Protein AF-A0ABD2ZJV0-F1 (afdb_monomer_lite)

Structure (mmCIF, N/CA/C/O backbone):
data_AF-A0ABD2ZJV0-F1
#
_entry.id   AF-A0ABD2ZJV0-F1
#
loop_
_atom_site.group_PDB
_atom_site.id
_atom_site.type_symbol
_atom_site.label_atom_id
_atom_site.label_alt_id
_atom_site.label_comp_id
_atom_site.label_asym_id
_atom_site.label_entity_id
_atom_site.label_seq_id
_atom_site.pdbx_PDB_ins_code
_atom_site.Cartn_x
_atom_site.Cartn_y
_atom_site.Cartn_z
_atom_site.occupancy
_atom_site.B_iso_or_equiv
_atom_site.auth_seq_id
_atom_site.auth_comp_id
_atom_site.auth_asym_id
_atom_site.auth_atom_id
_atom_site.pdbx_PDB_model_num
ATOM 1 N N . MET A 1 1 ? -5.519 19.015 -4.430 1.00 42.81 1 MET A N 1
ATOM 2 C CA . MET A 1 1 ? -6.813 19.065 -3.720 1.00 42.81 1 MET A CA 1
ATOM 3 C C . MET A 1 1 ? -6.487 18.978 -2.242 1.00 42.81 1 MET A C 1
ATOM 5 O O . MET A 1 1 ? -5.841 18.015 -1.864 1.00 42.81 1 MET A O 1
ATOM 9 N N . TYR A 1 2 ? -6.776 20.012 -1.451 1.00 54.31 2 TYR A N 1
ATOM 10 C CA . TYR A 1 2 ? -6.544 19.966 -0.004 1.00 54.31 2 TYR A CA 1
ATOM 11 C C . TYR A 1 2 ? -7.799 19.356 0.620 1.00 54.31 2 TYR A C 1
ATOM 13 O O . TYR A 1 2 ? -8.892 19.875 0.394 1.00 54.31 2 TYR A O 1
ATOM 21 N N . CYS A 1 3 ? -7.659 18.210 1.279 1.00 65.88 3 CYS A N 1
ATOM 22 C CA . CYS A 1 3 ? -8.776 17.540 1.926 1.00 65.88 3 CYS A CA 1
ATOM 23 C C . CYS A 1 3 ? -8.731 17.839 3.421 1.00 65.88 3 CYS A C 1
ATOM 25 O O . CYS A 1 3 ? -7.955 17.220 4.142 1.00 65.88 3 CYS A O 1
ATOM 27 N N . ASP A 1 4 ? -9.517 18.819 3.865 1.00 72.69 4 ASP A N 1
ATOM 28 C CA . ASP A 1 4 ? -9.604 19.167 5.290 1.00 72.69 4 ASP A CA 1
ATOM 29 C C . ASP A 1 4 ? -10.445 18.142 6.079 1.00 72.69 4 ASP A C 1
ATOM 31 O O . ASP A 1 4 ? -10.228 17.957 7.272 1.00 72.69 4 ASP A O 1
ATOM 35 N N . ASP A 1 5 ? -11.365 17.443 5.402 1.00 83.25 5 ASP A N 1
ATOM 36 C CA . ASP A 1 5 ? -12.093 16.272 5.901 1.00 83.25 5 ASP A CA 1
ATOM 37 C C . ASP A 1 5 ? -12.421 15.340 4.722 1.00 83.25 5 ASP A C 1
ATOM 39 O O . ASP A 1 5 ? -13.172 15.702 3.813 1.00 83.25 5 ASP A O 1
ATOM 43 N N . CYS A 1 6 ? -11.821 14.150 4.725 1.00 90.69 6 CYS A N 1
ATOM 44 C CA . CYS A 1 6 ? -11.984 13.121 3.694 1.00 90.69 6 CYS A CA 1
ATOM 45 C C . CYS A 1 6 ? -12.908 11.979 4.135 1.00 90.69 6 CYS A C 1
ATOM 47 O O . CYS A 1 6 ? -13.068 10.998 3.407 1.00 90.69 6 CYS A O 1
ATOM 49 N N . SER A 1 7 ? -13.550 12.095 5.301 1.00 91.75 7 SER A N 1
ATOM 50 C CA . SER A 1 7 ? -14.362 11.017 5.868 1.00 91.75 7 SER A CA 1
ATOM 51 C C . SER A 1 7 ? -15.560 10.633 4.996 1.00 91.75 7 SER A C 1
ATOM 53 O O . SER A 1 7 ? -15.979 9.476 5.007 1.00 91.75 7 SER A O 1
ATOM 55 N N . TYR A 1 8 ? -16.071 11.565 4.183 1.00 90.50 8 TYR A N 1
ATOM 56 C CA . TYR A 1 8 ? -17.173 11.315 3.251 1.00 90.50 8 TYR A CA 1
ATOM 57 C C . TYR A 1 8 ? -16.829 10.280 2.167 1.00 90.50 8 TYR A C 1
ATOM 59 O O . TYR A 1 8 ? -17.723 9.565 1.718 1.00 90.50 8 TYR A O 1
ATOM 67 N N . ILE A 1 9 ? -15.547 10.154 1.793 1.00 94.69 9 ILE A N 1
ATOM 68 C CA . ILE A 1 9 ? -15.072 9.162 0.813 1.00 94.69 9 ILE A CA 1
ATOM 69 C C . ILE A 1 9 ? -15.288 7.739 1.349 1.00 94.69 9 ILE A C 1
ATOM 71 O O . ILE A 1 9 ? -15.495 6.810 0.573 1.00 94.69 9 ILE A O 1
ATOM 75 N N . GLY A 1 10 ? -15.324 7.561 2.675 1.00 95.88 10 GLY A N 1
ATOM 76 C CA . GLY A 1 10 ? -15.574 6.267 3.309 1.00 95.88 10 GLY A CA 1
ATOM 77 C C . GLY A 1 10 ? -16.849 5.581 2.825 1.00 95.88 10 GLY A C 1
ATOM 78 O O . GLY A 1 10 ? -16.823 4.402 2.488 1.00 95.88 10 GLY A O 1
ATOM 79 N N . ALA A 1 11 ? -17.947 6.329 2.700 1.00 95.31 11 ALA A N 1
ATOM 80 C CA . ALA A 1 11 ? -19.209 5.775 2.211 1.00 95.31 11 ALA A CA 1
ATOM 81 C C . ALA A 1 11 ? -19.133 5.350 0.730 1.00 95.31 11 ALA A C 1
ATOM 83 O O . ALA A 1 11 ? -19.775 4.384 0.322 1.00 95.31 11 ALA A O 1
ATOM 84 N N . GLU A 1 12 ? -18.337 6.050 -0.084 1.00 96.38 12 GLU A N 1
ATOM 85 C CA . GLU A 1 12 ? -18.122 5.709 -1.497 1.00 96.38 12 GLU A CA 1
ATOM 86 C C . GLU A 1 12 ? -17.247 4.457 -1.649 1.00 96.38 12 GLU A C 1
ATOM 88 O O . GLU A 1 12 ? -17.485 3.633 -2.535 1.00 96.38 12 GLU A O 1
ATOM 93 N N . ILE A 1 13 ? -16.271 4.284 -0.752 1.00 98.12 13 ILE A N 1
ATOM 94 C CA . ILE A 1 13 ? -15.445 3.077 -0.655 1.00 98.12 13 ILE A CA 1
ATOM 95 C C . ILE A 1 13 ? -16.320 1.872 -0.308 1.00 98.12 13 ILE A C 1
ATOM 97 O O . ILE A 1 13 ? -16.289 0.873 -1.025 1.00 98.12 13 ILE A O 1
ATOM 101 N N . GLU A 1 14 ? -17.124 1.975 0.752 1.00 97.81 14 GLU A N 1
ATOM 102 C CA . GLU A 1 14 ? -18.021 0.898 1.185 1.00 97.81 14 GLU A CA 1
ATOM 103 C C . GLU A 1 14 ? -19.005 0.524 0.069 1.00 97.81 14 GLU A C 1
ATOM 105 O O . GLU A 1 14 ? -19.171 -0.655 -0.240 1.00 97.81 14 GLU A O 1
ATOM 110 N N . TYR A 1 15 ? -19.566 1.518 -0.629 1.00 97.69 15 TYR A N 1
ATOM 111 C CA . TYR A 1 15 ? -20.415 1.282 -1.796 1.00 97.69 15 TYR A CA 1
ATOM 112 C C . TYR A 1 15 ? -19.694 0.498 -2.906 1.00 97.69 15 TYR A C 1
ATOM 114 O O . TYR A 1 15 ? -20.258 -0.443 -3.470 1.00 97.69 15 TYR A O 1
ATOM 122 N N . CYS A 1 16 ? -18.441 0.839 -3.228 1.00 98.50 16 CYS A N 1
ATOM 123 C CA . CYS A 1 16 ? -17.641 0.073 -4.189 1.00 98.50 16 CYS A CA 1
ATOM 124 C C . CYS A 1 16 ? -17.453 -1.382 -3.726 1.00 98.50 16 CYS A C 1
ATOM 126 O O . CYS A 1 16 ? -17.665 -2.319 -4.503 1.00 98.50 16 CYS A O 1
ATOM 128 N N . GLN A 1 17 ? -17.114 -1.575 -2.452 1.00 98.31 17 GLN A N 1
ATOM 129 C CA . GLN A 1 17 ? -16.853 -2.888 -1.864 1.00 98.31 17 GLN A CA 1
ATOM 130 C C . GLN A 1 17 ? -18.102 -3.776 -1.813 1.00 98.31 17 GLN A C 1
ATOM 132 O O . GLN A 1 17 ? -18.015 -4.966 -2.126 1.00 98.31 17 GLN A O 1
ATOM 137 N N . GLU A 1 18 ? -19.277 -3.214 -1.517 1.00 98.19 18 GLU A N 1
ATOM 138 C CA . GLU A 1 18 ? -20.570 -3.914 -1.585 1.00 98.19 18 GLU A CA 1
ATOM 139 C C . GLU A 1 18 ? -20.888 -4.429 -2.997 1.00 98.19 18 GLU A C 1
ATOM 141 O O . GLU A 1 18 ? -21.552 -5.453 -3.161 1.00 98.19 18 GLU A O 1
ATOM 146 N N . ASN A 1 19 ? -20.360 -3.760 -4.026 1.00 98.44 19 ASN A N 1
ATOM 147 C CA . ASN A 1 19 ? -20.463 -4.173 -5.425 1.00 98.44 19 ASN A CA 1
ATOM 148 C C . ASN A 1 19 ? -19.311 -5.094 -5.874 1.00 98.44 19 ASN A C 1
ATOM 150 O O . ASN A 1 19 ? -19.164 -5.375 -7.064 1.00 98.44 19 ASN A O 1
ATOM 154 N N . GLY A 1 20 ? -18.497 -5.589 -4.938 1.00 97.75 20 GLY A N 1
ATOM 155 C CA . GLY A 1 20 ? -17.396 -6.512 -5.213 1.00 97.75 20 GLY A CA 1
ATOM 156 C C . GLY A 1 20 ? -16.149 -5.853 -5.806 1.00 97.75 20 GLY A C 1
ATOM 157 O O . GLY A 1 20 ? -15.264 -6.563 -6.284 1.00 97.75 20 GLY A O 1
ATOM 158 N N . ILE A 1 21 ? -16.061 -4.520 -5.782 1.00 98.25 21 ILE A N 1
ATOM 159 C CA . ILE A 1 21 ? -14.897 -3.768 -6.259 1.00 98.25 21 ILE A CA 1
ATOM 160 C C . ILE A 1 21 ? -13.902 -3.619 -5.108 1.00 98.25 21 ILE A C 1
ATOM 162 O O . ILE A 1 21 ? -14.261 -3.184 -4.017 1.00 98.25 21 ILE A O 1
ATOM 166 N N . LYS A 1 22 ? -12.641 -3.972 -5.359 1.00 98.06 22 LYS A N 1
ATOM 167 C CA . LYS A 1 22 ? -11.549 -3.805 -4.397 1.00 98.06 22 LYS A CA 1
ATOM 168 C C . LYS A 1 22 ? -11.031 -2.376 -4.418 1.00 98.06 22 LYS A C 1
ATOM 170 O O . LYS A 1 22 ? -10.782 -1.837 -5.494 1.00 98.06 22 LYS A O 1
ATOM 175 N N . VAL A 1 23 ? -10.845 -1.787 -3.239 1.00 98.19 23 VAL A N 1
ATOM 176 C CA . VAL A 1 23 ? -10.327 -0.425 -3.086 1.00 98.19 23 VAL A CA 1
ATOM 177 C C . VAL A 1 23 ? -9.045 -0.457 -2.263 1.00 98.19 23 VAL A C 1
ATOM 179 O O . VAL A 1 23 ? -9.037 -0.895 -1.113 1.00 98.19 23 VAL A O 1
ATOM 182 N N . LEU A 1 24 ? -7.949 -0.009 -2.873 1.00 98.19 24 LEU A N 1
ATOM 183 C CA . LEU A 1 24 ? -6.615 0.001 -2.278 1.00 98.19 24 LEU A CA 1
ATOM 184 C C . LEU A 1 24 ? -6.114 1.444 -2.136 1.00 98.19 24 LEU A C 1
ATOM 186 O O . LEU A 1 24 ? -6.448 2.302 -2.953 1.00 98.19 24 LEU A O 1
ATOM 190 N N . LEU A 1 25 ? -5.293 1.701 -1.115 1.00 96.69 25 LEU A N 1
ATOM 191 C CA . LEU A 1 25 ? -4.601 2.981 -0.938 1.00 96.69 25 LEU A CA 1
ATOM 192 C C . LEU A 1 25 ? -3.248 2.947 -1.642 1.00 96.69 25 LEU A C 1
ATOM 194 O O . LEU A 1 25 ? -2.421 2.093 -1.330 1.00 96.69 25 LEU A O 1
ATOM 198 N N . SER A 1 26 ? -3.008 3.900 -2.536 1.00 95.06 26 SER A N 1
ATOM 199 C CA . SER A 1 26 ? -1.699 4.074 -3.163 1.00 95.06 26 SER A CA 1
ATOM 200 C C . SER A 1 26 ? -0.735 4.881 -2.284 1.00 95.06 26 SER A C 1
ATOM 202 O O . SER A 1 26 ? -1.136 5.865 -1.657 1.00 95.06 26 SER A O 1
ATOM 204 N N . LEU A 1 27 ? 0.528 4.449 -2.235 1.00 91.12 27 LEU A N 1
ATOM 205 C CA . LEU A 1 27 ? 1.634 5.073 -1.517 1.00 91.12 27 LEU A CA 1
ATOM 206 C C . LEU A 1 27 ? 2.784 5.359 -2.486 1.00 91.12 27 LEU A C 1
ATOM 208 O O . LEU A 1 27 ? 3.522 4.449 -2.851 1.00 91.12 27 LEU A O 1
ATOM 212 N N . GLU A 1 28 ? 2.955 6.630 -2.840 1.00 82.06 28 GLU A N 1
ATOM 213 C CA . GLU A 1 28 ? 4.121 7.124 -3.582 1.00 82.06 28 GLU A CA 1
ATOM 214 C C . GLU A 1 28 ? 5.250 7.436 -2.584 1.00 82.06 28 GLU A C 1
ATOM 216 O O . GLU A 1 28 ? 6.133 6.621 -2.355 1.00 82.06 28 GLU A O 1
ATOM 221 N N . ASP A 1 29 ? 5.164 8.541 -1.838 1.00 76.81 29 ASP A N 1
ATOM 222 C CA . ASP A 1 29 ? 6.152 8.898 -0.811 1.00 76.81 29 ASP A CA 1
ATOM 223 C C . ASP A 1 29 ? 5.489 9.095 0.566 1.00 76.81 29 ASP A C 1
ATOM 225 O O . ASP A 1 29 ? 5.067 10.205 0.908 1.00 76.81 29 ASP A O 1
ATOM 229 N N . PRO A 1 30 ? 5.392 8.041 1.400 1.00 67.19 30 PRO A N 1
ATOM 230 C CA . PRO A 1 30 ? 4.695 8.103 2.684 1.00 67.19 30 PRO A CA 1
ATOM 231 C C . PRO A 1 30 ? 5.448 8.898 3.768 1.00 67.19 30 PRO A C 1
ATOM 233 O O . PRO A 1 30 ? 4.977 8.958 4.906 1.00 67.19 30 PRO A O 1
ATOM 236 N N . GLY A 1 31 ? 6.615 9.482 3.462 1.00 63.31 31 GLY A N 1
ATOM 237 C CA . GLY A 1 31 ? 7.479 10.114 4.461 1.00 63.31 31 GLY A CA 1
ATOM 238 C C . GLY A 1 31 ? 8.330 11.285 3.976 1.00 63.31 31 GLY A C 1
ATOM 239 O O . GLY A 1 31 ? 9.250 11.676 4.702 1.00 63.31 31 GLY A O 1
ATOM 240 N N . HIS A 1 32 ? 8.064 11.837 2.789 1.00 61.84 32 HIS A N 1
ATOM 241 C CA . HIS A 1 32 ? 8.837 12.930 2.186 1.00 61.84 32 HIS A CA 1
ATOM 242 C C . HIS A 1 32 ? 10.351 12.651 2.161 1.00 6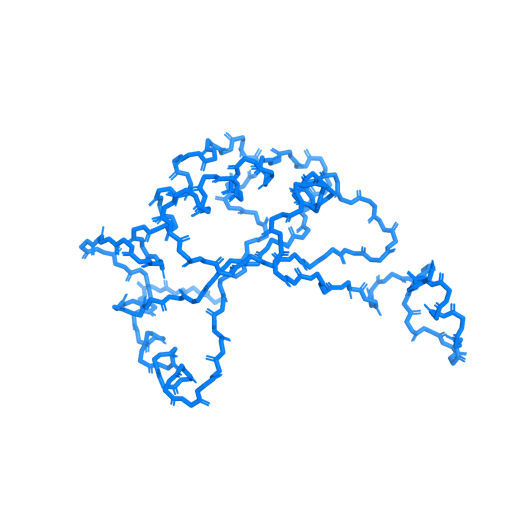1.84 32 HIS A C 1
ATOM 244 O O . HIS A 1 32 ? 11.156 13.483 2.589 1.00 61.84 32 HIS A O 1
ATOM 250 N N . GLY A 1 33 ? 10.748 11.441 1.763 1.00 53.94 33 GLY A N 1
ATOM 251 C CA . GLY A 1 33 ? 12.159 11.043 1.708 1.00 53.94 33 GLY A CA 1
ATOM 252 C C . GLY A 1 33 ? 12.850 10.848 3.067 1.00 53.94 33 GLY A C 1
ATOM 253 O O . GLY A 1 33 ? 14.070 10.671 3.121 1.00 53.94 33 GLY A O 1
ATOM 254 N N . THR A 1 34 ? 12.116 10.849 4.185 1.00 55.78 34 THR A N 1
ATOM 255 C CA . THR A 1 34 ? 12.662 10.376 5.465 1.00 55.78 34 THR A CA 1
ATOM 256 C C . THR A 1 34 ? 12.581 8.851 5.528 1.00 55.78 34 THR A C 1
ATOM 258 O O . THR A 1 34 ? 11.570 8.271 5.134 1.00 55.78 34 THR A O 1
ATOM 261 N N . GLN A 1 35 ? 13.642 8.190 6.026 1.00 59.34 35 GLN A N 1
ATOM 262 C CA . GLN A 1 35 ? 13.637 6.748 6.317 1.00 59.34 35 GLN A CA 1
ATOM 263 C C . GLN A 1 35 ? 12.540 6.458 7.342 1.00 59.34 35 GLN A C 1
ATOM 265 O O . GLN A 1 35 ? 12.765 6.474 8.556 1.00 59.34 35 GLN A O 1
ATOM 270 N N . THR A 1 36 ? 11.333 6.239 6.842 1.00 66.62 36 THR A N 1
ATOM 271 C CA . THR A 1 36 ? 10.174 6.002 7.678 1.00 66.62 36 THR A CA 1
ATOM 272 C C . THR A 1 36 ? 10.334 4.602 8.246 1.00 66.62 36 THR A C 1
ATOM 274 O O . THR A 1 36 ? 10.615 3.640 7.532 1.00 66.62 36 THR A O 1
ATOM 277 N N . ASP A 1 37 ? 10.238 4.499 9.566 1.00 86.00 37 ASP A N 1
ATOM 278 C CA . ASP A 1 37 ? 10.253 3.221 10.264 1.00 86.00 37 ASP A CA 1
ATOM 279 C C . ASP A 1 37 ? 9.063 2.387 9.769 1.00 86.00 37 ASP A C 1
ATOM 281 O O . ASP A 1 37 ? 7.908 2.725 10.044 1.00 86.00 37 ASP A O 1
ATOM 285 N N . ALA A 1 38 ? 9.356 1.331 9.004 1.00 90.19 38 ALA A N 1
ATOM 286 C CA . ALA A 1 38 ? 8.355 0.507 8.337 1.00 90.19 38 ALA A CA 1
ATOM 287 C C . ALA A 1 38 ? 7.306 -0.036 9.313 1.00 90.19 38 ALA A C 1
ATOM 289 O O . ALA A 1 38 ? 6.128 -0.055 8.979 1.00 90.19 38 ALA A O 1
ATOM 290 N N . SER A 1 39 ? 7.696 -0.381 10.545 1.00 92.31 39 SER A N 1
ATOM 291 C CA . SER A 1 39 ? 6.756 -0.892 11.548 1.00 92.31 39 SER A CA 1
ATOM 292 C C . SER A 1 39 ? 5.807 0.202 12.050 1.00 92.31 39 SER A C 1
ATOM 294 O O . SER A 1 39 ? 4.605 -0.024 12.220 1.00 92.31 39 SER A O 1
ATOM 296 N N . LYS A 1 40 ? 6.303 1.438 12.223 1.00 92.19 40 LYS A N 1
ATOM 297 C CA . LYS A 1 40 ? 5.447 2.583 12.588 1.00 92.19 40 LYS A CA 1
ATOM 298 C C . LYS A 1 40 ? 4.471 2.929 11.473 1.00 92.19 40 LYS A C 1
ATOM 300 O O . LYS A 1 40 ? 3.302 3.178 11.764 1.00 92.19 40 LYS A O 1
ATOM 305 N N . LEU A 1 41 ? 4.938 2.928 10.225 1.00 92.94 41 LEU A N 1
ATOM 306 C CA . LEU A 1 41 ? 4.086 3.183 9.069 1.00 92.94 41 LEU A CA 1
ATOM 307 C C . LEU A 1 41 ? 3.055 2.065 8.883 1.00 92.94 41 LEU A C 1
ATOM 309 O O . LEU A 1 41 ? 1.875 2.366 8.747 1.00 92.94 41 LEU A O 1
ATOM 313 N N . ALA A 1 42 ? 3.455 0.796 8.989 1.00 95.50 42 ALA A N 1
ATOM 314 C CA . ALA A 1 42 ? 2.544 -0.346 8.940 1.00 95.50 42 ALA A CA 1
ATOM 315 C C . ALA A 1 42 ? 1.452 -0.233 10.006 1.00 95.50 42 ALA A C 1
ATOM 317 O O . ALA A 1 42 ? 0.272 -0.358 9.697 1.00 95.50 42 ALA A O 1
ATOM 318 N N . LYS A 1 43 ? 1.827 0.088 11.252 1.00 95.94 43 LYS A N 1
ATOM 319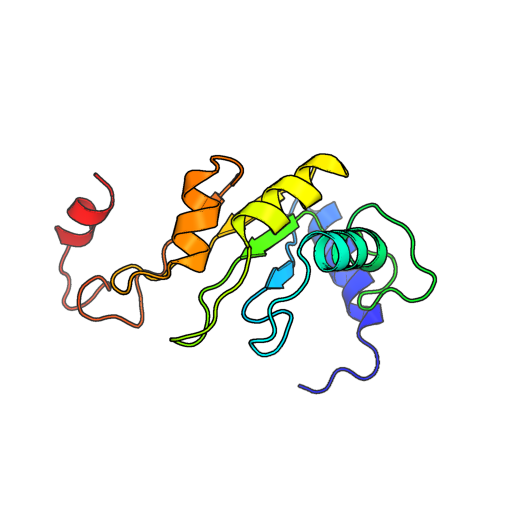 C CA . LYS A 1 43 ? 0.869 0.308 12.341 1.00 95.94 43 LYS A CA 1
ATOM 320 C C . LYS A 1 43 ? -0.090 1.459 12.042 1.00 95.94 43 LYS A C 1
ATOM 322 O O . LYS A 1 43 ? -1.283 1.353 12.322 1.00 95.94 43 LYS A O 1
ATOM 327 N N . TYR A 1 44 ? 0.424 2.565 11.506 1.00 95.06 44 TYR A N 1
ATOM 328 C CA . TYR A 1 44 ? -0.397 3.712 11.135 1.00 95.06 44 TYR A CA 1
ATOM 329 C C . TYR A 1 44 ? -1.397 3.344 10.034 1.00 95.06 44 TYR A C 1
ATOM 331 O O . TYR A 1 44 ? -2.592 3.573 10.209 1.00 95.06 44 TYR A O 1
ATOM 339 N N . LEU A 1 45 ? -0.940 2.721 8.947 1.00 96.19 45 LEU A N 1
ATOM 340 C CA . LEU A 1 45 ? -1.799 2.263 7.853 1.00 96.19 45 LEU A CA 1
ATOM 341 C C . LEU A 1 45 ? -2.844 1.263 8.353 1.00 96.19 45 LEU A C 1
ATOM 343 O O . LEU A 1 45 ? -4.031 1.409 8.064 1.00 96.19 45 LEU A O 1
ATOM 347 N N . TRP A 1 46 ? -2.416 0.301 9.173 1.00 97.69 46 TRP A N 1
ATOM 348 C CA . TRP A 1 46 ? -3.293 -0.716 9.732 1.00 97.69 46 TRP A CA 1
ATOM 349 C C . TRP A 1 46 ? -4.447 -0.107 10.529 1.00 97.69 46 TRP A C 1
ATOM 351 O O . TRP A 1 46 ? -5.609 -0.414 10.274 1.00 97.69 46 TRP A O 1
ATOM 361 N N . ASN A 1 47 ? -4.132 0.801 11.453 1.00 97.06 47 ASN A N 1
ATOM 362 C CA . ASN A 1 47 ? -5.117 1.389 12.359 1.00 97.06 47 ASN A CA 1
ATOM 363 C C . ASN A 1 47 ? -6.024 2.436 11.705 1.00 97.06 47 ASN A C 1
ATOM 365 O O . ASN A 1 47 ? -7.158 2.613 12.150 1.00 97.06 47 ASN A O 1
ATOM 369 N N . ASN A 1 48 ? -5.530 3.155 10.695 1.00 96.12 48 ASN A N 1
ATOM 370 C CA . ASN A 1 48 ? -6.245 4.302 10.133 1.00 96.12 48 ASN A CA 1
ATOM 371 C C . ASN A 1 48 ? -6.948 4.004 8.804 1.00 96.12 48 ASN A C 1
ATOM 373 O O . ASN A 1 48 ? -7.894 4.710 8.468 1.00 96.12 48 ASN A O 1
ATOM 377 N N . PHE A 1 49 ? -6.516 2.974 8.071 1.00 97.00 49 PHE A N 1
ATOM 378 C CA . PHE A 1 49 ? -7.032 2.669 6.730 1.00 97.00 49 PHE A CA 1
ATOM 379 C C . PHE A 1 49 ? -7.432 1.203 6.536 1.00 97.00 49 PHE A C 1
ATOM 381 O O . PHE A 1 49 ? -8.320 0.923 5.736 1.00 97.00 49 PHE A O 1
ATOM 388 N N . LEU A 1 50 ? -6.821 0.267 7.269 1.00 97.88 50 LEU A N 1
ATOM 389 C CA . LEU A 1 50 ? -7.093 -1.171 7.146 1.00 97.88 50 LEU A CA 1
ATOM 390 C C . LEU A 1 50 ? -7.868 -1.681 8.376 1.00 97.88 50 LEU A C 1
ATOM 392 O O . LEU A 1 50 ? -8.683 -0.947 8.942 1.00 97.88 50 LEU A O 1
ATOM 396 N N . GLY A 1 51 ? -7.660 -2.947 8.755 1.00 97.19 51 GLY A N 1
ATOM 397 C CA . GLY A 1 51 ? -8.466 -3.674 9.742 1.00 97.19 51 GLY A CA 1
ATOM 398 C C . GLY A 1 51 ? -8.187 -3.358 11.214 1.00 97.19 51 GLY A C 1
ATOM 399 O O . GLY A 1 51 ? -8.742 -4.026 12.083 1.00 97.19 51 GLY A O 1
ATOM 400 N N . GLY A 1 52 ? -7.314 -2.396 11.516 1.00 96.56 52 GLY A N 1
ATOM 401 C CA . GLY A 1 52 ? -7.094 -1.915 12.877 1.00 96.56 52 GLY A CA 1
ATOM 402 C C . GLY A 1 52 ? -8.106 -0.850 13.299 1.00 96.56 52 GLY A C 1
ATOM 403 O O . GLY A 1 52 ? -9.017 -0.490 12.556 1.00 96.56 52 GLY A O 1
ATOM 404 N N . GLU A 1 53 ? -7.910 -0.305 14.499 1.00 95.19 53 GLU A N 1
ATOM 405 C CA . GLU A 1 53 ? -8.798 0.699 15.090 1.00 95.19 53 GLU A CA 1
ATOM 406 C C . GLU A 1 53 ? -8.055 2.013 15.376 1.00 95.19 53 GLU A C 1
ATOM 408 O O . GLU A 1 53 ? -6.918 2.022 15.861 1.00 95.19 53 GLU A O 1
ATOM 413 N N . SER A 1 54 ? -8.726 3.133 15.107 1.00 94.44 54 SER A N 1
ATOM 414 C CA . SER A 1 54 ? -8.287 4.494 15.423 1.00 94.44 54 SER A CA 1
ATOM 415 C C . SER A 1 54 ? -9.516 5.365 15.673 1.00 94.44 54 SER A C 1
ATOM 417 O O . SER A 1 54 ? -10.556 5.164 15.047 1.00 94.44 54 SER A O 1
ATOM 419 N N . SER A 1 55 ? -9.406 6.336 16.581 1.00 92.12 55 SER A N 1
ATOM 420 C CA . SER A 1 55 ? -10.468 7.321 16.827 1.00 92.12 55 SER A CA 1
ATOM 421 C C . SER A 1 55 ? -10.559 8.394 15.741 1.00 92.12 55 SER A C 1
ATOM 423 O O . SER A 1 55 ? -11.523 9.151 15.727 1.00 92.12 55 SER A O 1
ATOM 425 N N . ASP A 1 56 ? -9.543 8.491 14.885 1.00 89.00 56 ASP A N 1
ATOM 426 C CA . ASP A 1 56 ? -9.425 9.503 13.840 1.00 89.00 56 ASP A CA 1
ATOM 427 C C . ASP A 1 56 ? -8.959 8.826 12.546 1.00 89.00 56 ASP A C 1
ATOM 429 O O . ASP A 1 56 ? -7.763 8.644 12.315 1.00 89.00 56 ASP A O 1
ATOM 433 N N . ARG A 1 57 ? -9.922 8.337 11.755 1.00 94.25 57 ARG A N 1
ATOM 434 C CA . ARG A 1 57 ? -9.661 7.651 10.484 1.00 94.25 57 ARG A CA 1
ATOM 435 C C . ARG A 1 57 ? -9.871 8.623 9.317 1.00 94.25 57 ARG A C 1
ATOM 437 O O . ARG A 1 57 ? -10.992 9.108 9.149 1.00 94.25 57 ARG A O 1
ATOM 444 N N . PRO A 1 58 ? -8.853 8.870 8.468 1.00 93.50 58 PRO A N 1
ATOM 445 C CA . PRO A 1 58 ? -8.926 9.902 7.427 1.00 93.50 58 PRO A CA 1
ATOM 446 C C . PRO A 1 58 ? -10.030 9.702 6.383 1.00 93.50 58 PRO A C 1
ATOM 448 O O . PRO A 1 58 ? -10.535 10.676 5.832 1.00 93.50 58 PRO A O 1
ATOM 451 N N . LEU A 1 59 ? -10.403 8.448 6.113 1.00 95.38 59 LEU A N 1
ATOM 452 C CA . LEU A 1 59 ? -11.453 8.072 5.158 1.00 95.38 59 LEU A CA 1
ATOM 453 C C . LEU A 1 59 ? -12.709 7.557 5.878 1.00 95.38 59 LEU A C 1
ATOM 455 O O . LEU A 1 59 ? -13.450 6.740 5.342 1.00 95.38 59 LEU A O 1
ATOM 459 N N . GLY A 1 60 ? -12.931 7.987 7.124 1.00 93.12 60 GLY A N 1
ATOM 460 C CA . GLY A 1 60 ? -14.031 7.491 7.944 1.00 93.12 60 GLY A CA 1
ATOM 461 C C . GLY A 1 60 ? -13.855 6.017 8.327 1.00 93.12 60 GLY A C 1
ATOM 462 O O . GLY A 1 60 ? -12.740 5.516 8.470 1.00 93.12 60 GLY A O 1
ATOM 463 N N . ASN A 1 61 ? -14.968 5.308 8.517 1.00 92.94 61 ASN A N 1
ATOM 464 C CA . ASN A 1 61 ? -14.954 3.928 9.022 1.00 92.94 61 ASN A CA 1
ATOM 465 C C . ASN A 1 61 ? -14.627 2.869 7.961 1.00 92.94 61 ASN A C 1
ATOM 467 O O . ASN A 1 61 ? -14.522 1.693 8.310 1.00 92.94 61 ASN A O 1
ATOM 471 N N . ALA A 1 62 ? -14.426 3.272 6.706 1.00 96.44 62 ALA A N 1
ATOM 472 C CA . ALA A 1 62 ? -14.108 2.345 5.635 1.00 96.44 62 ALA A CA 1
ATOM 473 C C . ALA A 1 62 ? -12.811 1.578 5.929 1.00 96.44 62 ALA A C 1
ATOM 475 O O . ALA A 1 62 ? -11.808 2.142 6.384 1.00 96.44 62 ALA A O 1
ATOM 476 N N . ILE A 1 63 ? -12.839 0.277 5.651 1.00 97.69 63 ILE A N 1
ATOM 477 C CA . ILE A 1 63 ? -11.696 -0.628 5.768 1.00 97.69 63 ILE A CA 1
ATOM 478 C C . ILE A 1 63 ? -11.259 -0.969 4.350 1.00 97.69 63 ILE A C 1
ATOM 480 O O . ILE A 1 63 ? -11.957 -1.688 3.639 1.00 97.69 63 ILE A O 1
ATOM 484 N N . LEU A 1 64 ? -10.113 -0.440 3.930 1.00 98.25 64 LEU A N 1
ATOM 485 C CA . LEU A 1 64 ? -9.574 -0.694 2.599 1.00 98.25 64 LEU A CA 1
ATOM 486 C C . LEU A 1 64 ? -9.113 -2.143 2.446 1.00 98.25 64 LEU A C 1
ATOM 488 O O . LEU A 1 64 ? -8.720 -2.805 3.409 1.00 98.25 64 LEU A O 1
ATOM 492 N N . ASP A 1 65 ? -9.122 -2.618 1.204 1.00 98.50 65 ASP A N 1
ATOM 493 C CA . ASP A 1 65 ? -8.721 -3.981 0.864 1.00 98.50 65 ASP A CA 1
ATOM 494 C C . ASP A 1 65 ? -7.199 -4.164 0.861 1.00 98.50 65 ASP A C 1
ATOM 496 O O . ASP A 1 65 ? -6.710 -5.291 0.990 1.00 98.50 65 ASP A O 1
ATOM 500 N N . GLY A 1 66 ? -6.437 -3.080 0.691 1.00 98.31 66 GLY A N 1
ATOM 501 C CA . GLY A 1 66 ? -5.008 -3.199 0.456 1.00 98.31 66 GLY A CA 1
ATOM 502 C C . GLY A 1 66 ? -4.232 -1.908 0.258 1.00 98.31 66 GLY A C 1
ATOM 503 O O . GLY A 1 66 ? -4.772 -0.805 0.350 1.00 98.31 66 GLY A O 1
ATOM 504 N N . ILE A 1 67 ? -2.947 -2.092 -0.032 1.00 98.06 67 ILE A N 1
ATOM 505 C CA . ILE A 1 67 ? -1.959 -1.043 -0.287 1.00 98.06 67 ILE A CA 1
ATOM 506 C C . ILE A 1 67 ? -1.334 -1.263 -1.667 1.00 98.06 67 ILE A C 1
ATOM 508 O O . ILE A 1 67 ? -0.998 -2.395 -2.020 1.00 98.06 67 ILE A O 1
ATOM 512 N N . VAL A 1 68 ? -1.158 -0.181 -2.424 1.00 97.75 68 VAL A N 1
ATOM 513 C CA . VAL A 1 68 ? -0.370 -0.152 -3.660 1.00 97.75 68 VAL A CA 1
ATOM 514 C C . VAL A 1 68 ? 0.921 0.619 -3.391 1.00 97.75 68 VAL A C 1
ATOM 516 O O . VAL A 1 68 ? 0.863 1.755 -2.933 1.00 97.75 68 VAL A O 1
ATOM 519 N N . PHE A 1 69 ? 2.075 0.009 -3.651 1.00 95.88 69 PHE A N 1
ATOM 520 C CA . PHE A 1 69 ? 3.374 0.685 -3.638 1.00 95.88 69 PHE A CA 1
ATOM 521 C C . PHE A 1 69 ? 3.622 1.319 -5.011 1.00 95.88 69 PHE A C 1
ATOM 523 O O . PHE A 1 69 ? 3.619 0.608 -6.019 1.00 95.88 69 PHE A O 1
ATOM 530 N N . GLU A 1 70 ? 3.825 2.631 -5.055 1.00 93.94 70 GLU A N 1
ATOM 531 C CA . GLU A 1 70 ? 4.206 3.360 -6.268 1.00 93.94 70 GLU A CA 1
ATOM 532 C C . GLU A 1 70 ? 5.687 3.722 -6.266 1.00 93.94 70 GLU A C 1
ATOM 534 O O . GLU A 1 70 ? 6.375 3.627 -5.248 1.00 93.94 70 GLU A O 1
ATOM 539 N N . ASP A 1 71 ? 6.181 4.063 -7.449 1.00 89.88 71 ASP A N 1
ATOM 540 C CA . ASP A 1 71 ? 7.542 4.526 -7.653 1.00 89.88 71 ASP A CA 1
ATOM 541 C C . ASP A 1 71 ? 7.762 5.871 -6.981 1.00 89.88 71 ASP A C 1
ATOM 543 O O . ASP A 1 71 ? 6.836 6.646 -6.742 1.00 89.88 71 ASP A O 1
ATOM 547 N N . VAL A 1 72 ? 9.015 6.132 -6.637 1.00 86.38 72 VAL A N 1
ATOM 548 C CA . VAL A 1 72 ? 9.385 7.296 -5.840 1.00 86.38 72 VAL A CA 1
ATOM 549 C C . VAL A 1 72 ? 10.406 8.161 -6.546 1.00 86.38 72 VAL A C 1
ATOM 551 O O . VAL A 1 72 ? 11.160 7.722 -7.410 1.00 86.38 72 VAL A O 1
ATOM 554 N N . ASN A 1 73 ? 10.485 9.420 -6.115 1.00 83.56 73 ASN A N 1
ATOM 555 C CA . ASN A 1 73 ? 11.464 10.354 -6.652 1.00 83.56 73 ASN A CA 1
ATOM 556 C C . ASN A 1 73 ? 12.898 9.793 -6.541 1.00 83.56 73 ASN A C 1
ATOM 558 O O . ASN A 1 73 ? 13.282 9.326 -5.456 1.00 83.56 73 ASN A O 1
ATOM 562 N N . PRO A 1 74 ? 13.727 9.917 -7.596 1.00 80.88 74 PRO A N 1
ATOM 563 C CA . PRO A 1 74 ? 15.096 9.418 -7.595 1.00 80.88 74 PRO A CA 1
ATOM 564 C C . PRO A 1 74 ? 15.904 9.862 -6.369 1.00 80.88 74 PRO A C 1
ATOM 566 O O . PRO A 1 74 ? 15.905 11.032 -5.981 1.00 80.88 74 PRO A O 1
ATOM 569 N N . GLY A 1 75 ? 16.622 8.917 -5.759 1.00 80.25 75 GLY A N 1
ATOM 570 C CA . GLY A 1 75 ? 17.401 9.144 -4.535 1.00 80.25 75 GLY A CA 1
ATOM 571 C C . GLY A 1 75 ? 16.617 8.960 -3.231 1.00 80.25 75 GLY A C 1
ATOM 572 O O . GLY A 1 75 ? 17.214 9.024 -2.154 1.00 80.25 75 GLY A O 1
ATOM 573 N N . THR A 1 76 ? 15.314 8.683 -3.310 1.00 83.50 76 THR A N 1
ATOM 574 C CA . THR A 1 76 ? 14.493 8.303 -2.158 1.00 83.50 76 THR A CA 1
ATOM 575 C C . THR A 1 76 ? 14.729 6.838 -1.800 1.00 83.50 76 THR A C 1
ATOM 577 O O . THR A 1 76 ? 14.678 5.957 -2.658 1.00 83.50 76 THR A O 1
ATOM 580 N N . VAL A 1 77 ? 15.002 6.578 -0.519 1.00 84.25 77 VAL A N 1
ATOM 581 C CA . VAL A 1 77 ? 15.225 5.225 0.006 1.00 84.25 77 VAL A CA 1
ATOM 582 C C . VAL A 1 77 ? 14.185 4.923 1.077 1.00 84.25 77 VAL A C 1
ATOM 584 O O . VAL A 1 77 ? 14.234 5.456 2.190 1.00 84.25 77 VAL A O 1
ATOM 587 N N . LEU A 1 78 ? 13.262 4.039 0.731 1.00 87.19 78 LEU A N 1
ATOM 588 C CA . LEU A 1 78 ? 12.204 3.504 1.573 1.00 87.19 78 LEU A CA 1
ATOM 589 C C . LEU A 1 78 ? 12.461 2.021 1.857 1.00 87.19 78 LEU A C 1
ATOM 591 O O . LEU A 1 78 ? 13.353 1.391 1.298 1.00 87.19 78 LEU A O 1
ATOM 595 N N . LYS A 1 79 ? 11.690 1.468 2.793 1.00 90.69 79 LYS A N 1
ATOM 596 C CA . LYS A 1 79 ? 11.769 0.059 3.204 1.00 90.69 79 LYS A CA 1
ATOM 597 C C . LYS A 1 79 ? 10.463 -0.650 2.864 1.00 90.69 79 LYS A C 1
ATOM 599 O O . LYS A 1 79 ? 9.741 -1.076 3.767 1.00 90.69 79 LYS A O 1
ATOM 604 N N . PHE A 1 80 ? 10.097 -0.655 1.581 1.00 93.56 80 PHE A N 1
ATOM 605 C CA . PHE A 1 80 ? 8.837 -1.248 1.120 1.00 93.56 80 PHE A CA 1
ATOM 606 C C . PHE A 1 80 ? 8.789 -2.759 1.341 1.00 93.56 80 PHE A C 1
ATOM 608 O O . PHE A 1 80 ? 7.745 -3.264 1.745 1.00 93.56 80 PHE A O 1
ATOM 615 N N . ASP A 1 81 ? 9.922 -3.450 1.208 1.00 95.25 81 ASP A N 1
ATOM 616 C CA . ASP A 1 81 ? 10.098 -4.845 1.622 1.00 95.25 81 ASP A CA 1
ATOM 617 C C . ASP A 1 81 ? 9.633 -5.077 3.074 1.00 95.25 81 ASP A C 1
ATOM 619 O O . ASP A 1 81 ? 8.766 -5.909 3.347 1.00 95.25 81 ASP A O 1
ATOM 623 N N . LYS A 1 82 ? 10.136 -4.268 4.014 1.00 95.75 82 LYS A N 1
ATOM 624 C CA . LYS A 1 82 ? 9.792 -4.365 5.439 1.00 95.75 82 LYS A CA 1
ATOM 625 C C . LYS A 1 82 ? 8.379 -3.909 5.727 1.00 95.75 82 LYS A C 1
ATOM 627 O O . LYS A 1 82 ? 7.726 -4.479 6.594 1.00 95.75 82 LYS A O 1
ATOM 632 N N . LEU A 1 83 ? 7.889 -2.909 5.005 1.00 95.50 83 LEU A N 1
ATOM 633 C CA . LEU A 1 83 ? 6.508 -2.468 5.134 1.00 95.50 83 LEU A CA 1
ATOM 634 C C . LEU A 1 83 ? 5.536 -3.578 4.710 1.00 95.50 83 LEU A C 1
ATOM 636 O O . LEU A 1 83 ? 4.570 -3.836 5.424 1.00 95.50 83 LEU A O 1
ATOM 640 N N . ALA A 1 84 ? 5.813 -4.273 3.606 1.00 97.12 84 ALA A N 1
ATOM 641 C CA . ALA A 1 84 ? 5.017 -5.408 3.149 1.00 97.12 84 ALA A CA 1
ATOM 642 C C . ALA A 1 84 ? 5.023 -6.569 4.157 1.00 97.12 84 ALA A C 1
ATOM 644 O O . ALA A 1 84 ? 3.954 -7.083 4.494 1.00 97.12 84 ALA A O 1
ATOM 645 N N . GLU A 1 85 ? 6.198 -6.939 4.684 1.00 97.44 85 GLU A N 1
ATOM 646 C CA . GLU A 1 85 ? 6.335 -7.956 5.740 1.00 97.44 85 GLU A CA 1
ATOM 647 C C . GLU A 1 85 ? 5.486 -7.602 6.977 1.00 97.44 85 GLU A C 1
ATOM 649 O O . GLU A 1 85 ? 4.692 -8.417 7.452 1.00 97.44 85 GLU A O 1
ATOM 654 N N . GLU A 1 86 ? 5.606 -6.370 7.482 1.00 97.12 86 GLU A N 1
ATOM 655 C CA . GLU A 1 86 ? 4.863 -5.900 8.657 1.00 97.12 86 GLU A CA 1
ATOM 656 C C . GLU A 1 86 ? 3.347 -5.873 8.411 1.00 97.12 86 GLU A C 1
ATOM 658 O O . GLU A 1 86 ? 2.578 -6.302 9.271 1.00 97.12 86 GLU A O 1
ATOM 663 N N . LEU A 1 87 ? 2.893 -5.418 7.238 1.00 97.69 87 LEU A N 1
ATOM 664 C CA . LEU A 1 87 ? 1.470 -5.382 6.890 1.00 97.69 87 LEU A CA 1
ATOM 665 C C . LEU A 1 87 ? 0.855 -6.788 6.829 1.00 97.69 87 LEU A C 1
ATOM 667 O O . LEU A 1 87 ? -0.217 -7.004 7.396 1.00 97.69 87 LEU A O 1
ATOM 671 N N . LYS A 1 88 ? 1.541 -7.762 6.213 1.00 97.56 88 LYS A N 1
ATOM 672 C CA . LYS A 1 88 ? 1.072 -9.160 6.173 1.00 97.56 88 LYS A CA 1
ATOM 673 C C . LYS A 1 88 ? 1.037 -9.805 7.568 1.00 97.56 88 LYS A C 1
ATOM 675 O O . LYS A 1 88 ? 0.224 -10.699 7.790 1.00 97.56 88 LYS A O 1
ATOM 680 N N . ASN A 1 89 ? 1.855 -9.338 8.518 1.00 97.31 89 ASN A N 1
ATOM 681 C CA . ASN A 1 89 ? 1.824 -9.816 9.907 1.00 97.31 89 ASN A CA 1
ATOM 682 C C . ASN A 1 89 ? 0.578 -9.358 10.688 1.00 97.31 89 ASN A C 1
ATOM 684 O O . ASN A 1 89 ? 0.200 -10.024 11.652 1.00 97.31 89 ASN A O 1
ATOM 688 N N . TYR A 1 90 ? -0.070 -8.253 10.301 1.00 96.94 90 TYR A N 1
ATOM 689 C CA . TYR A 1 90 ? -1.297 -7.790 10.962 1.00 96.94 90 TYR A CA 1
ATOM 690 C C . TYR A 1 90 ? -2.538 -8.592 10.556 1.00 96.94 90 TYR A C 1
ATOM 692 O O . TYR A 1 90 ? -3.413 -8.836 11.389 1.00 96.94 90 TYR A O 1
ATOM 700 N N . GLY A 1 91 ? -2.630 -9.013 9.294 1.00 93.25 91 GLY A N 1
ATOM 701 C CA . GLY A 1 91 ? -3.766 -9.784 8.805 1.00 93.25 91 GLY A CA 1
ATOM 702 C C . GLY A 1 91 ? -3.862 -9.846 7.281 1.00 93.25 91 GLY A C 1
ATOM 703 O O . GLY A 1 91 ? -2.933 -9.452 6.575 1.00 93.25 91 GLY A O 1
ATOM 704 N N . PRO A 1 92 ? -4.990 -10.356 6.753 1.00 92.88 92 PRO A N 1
ATOM 705 C CA . PRO A 1 92 ? -5.234 -10.401 5.319 1.00 92.88 92 PRO A CA 1
ATOM 706 C C . PRO A 1 92 ? -5.309 -8.983 4.745 1.00 92.88 92 PRO A C 1
ATOM 708 O O . PRO A 1 92 ? -6.210 -8.218 5.077 1.00 92.88 92 PRO A O 1
ATOM 711 N N . VAL A 1 93 ? -4.361 -8.650 3.876 1.00 96.88 93 VAL A N 1
ATOM 712 C CA . VAL A 1 93 ? -4.278 -7.372 3.165 1.00 96.88 93 VAL A CA 1
ATOM 713 C C . VAL A 1 93 ? -3.784 -7.645 1.752 1.00 96.88 93 VAL A C 1
ATOM 715 O O . VAL A 1 93 ? -2.848 -8.432 1.576 1.00 96.88 93 VAL A O 1
ATOM 718 N N . GLN A 1 94 ? -4.418 -7.042 0.748 1.00 98.19 94 GLN A N 1
ATOM 719 C CA . GLN A 1 94 ? -3.923 -7.105 -0.624 1.00 98.19 94 GLN A CA 1
ATOM 720 C C . GLN A 1 94 ? -2.742 -6.153 -0.774 1.00 98.19 94 GLN A C 1
ATOM 722 O O . GLN A 1 94 ? -2.827 -4.989 -0.387 1.00 98.19 94 GLN A O 1
ATOM 727 N N . LEU A 1 95 ? -1.639 -6.643 -1.323 1.00 98.44 95 LEU A N 1
ATOM 728 C CA . LEU A 1 95 ? -0.489 -5.813 -1.646 1.00 98.44 95 LEU A CA 1
ATOM 729 C C . LEU A 1 95 ? -0.305 -5.786 -3.156 1.00 98.44 95 LEU A C 1
ATOM 731 O O . LEU A 1 95 ? -0.277 -6.831 -3.803 1.00 98.44 95 LEU A O 1
ATOM 735 N N . ALA A 1 96 ? -0.174 -4.593 -3.713 1.00 98.25 96 ALA A N 1
ATOM 736 C CA . ALA A 1 96 ? 0.129 -4.401 -5.119 1.00 98.25 96 ALA A CA 1
ATOM 737 C C . ALA A 1 96 ? 1.338 -3.482 -5.279 1.00 98.25 96 ALA A C 1
ATOM 739 O O . ALA A 1 96 ? 1.627 -2.685 -4.392 1.00 98.25 96 ALA A O 1
ATOM 740 N N . ALA A 1 97 ? 2.019 -3.565 -6.415 1.00 96.94 97 ALA A N 1
ATOM 741 C CA . ALA A 1 97 ? 3.019 -2.580 -6.813 1.00 96.94 97 ALA A CA 1
ATOM 742 C C . ALA A 1 97 ? 2.718 -2.046 -8.215 1.00 96.94 97 ALA A C 1
ATOM 744 O O . ALA A 1 97 ? 2.182 -2.778 -9.056 1.00 96.94 97 ALA A O 1
ATOM 745 N N . PHE A 1 98 ? 3.090 -0.789 -8.459 1.00 94.75 98 PHE A N 1
ATOM 746 C CA . PHE A 1 98 ? 2.906 -0.103 -9.737 1.00 94.75 98 PHE A CA 1
ATOM 747 C C . PHE A 1 98 ? 4.255 0.376 -10.326 1.00 94.75 98 PHE A C 1
ATOM 749 O O . PHE A 1 98 ? 4.475 1.582 -10.430 1.00 94.75 98 PHE A O 1
ATOM 756 N N . PRO A 1 99 ? 5.194 -0.538 -10.662 1.00 92.94 99 PRO A N 1
ATOM 757 C CA . PRO A 1 99 ? 6.539 -0.165 -11.104 1.00 92.94 99 PRO A CA 1
ATOM 758 C C . PRO A 1 99 ? 6.590 0.427 -12.520 1.00 92.94 99 PRO A C 1
ATOM 760 O O . PRO A 1 99 ? 5.814 -0.004 -13.381 1.00 92.94 99 PRO A O 1
ATOM 763 N N . PRO A 1 100 ? 7.523 1.358 -12.801 1.00 90.56 100 PRO A N 1
ATOM 764 C CA . PRO A 1 100 ? 7.864 1.775 -14.159 1.00 90.56 100 PRO A CA 1
ATOM 765 C C . PRO A 1 100 ? 8.388 0.600 -14.991 1.00 90.56 100 PRO A C 1
ATOM 767 O O . PRO A 1 100 ? 8.935 -0.365 -14.460 1.00 90.56 100 PRO A O 1
ATOM 770 N N . CYS A 1 101 ? 8.209 0.666 -16.312 1.00 87.75 101 CYS A N 1
ATOM 771 C CA . CYS A 1 101 ? 8.657 -0.400 -17.208 1.00 87.75 101 CYS A CA 1
ATOM 772 C C . CYS A 1 101 ? 10.158 -0.357 -17.550 1.00 87.75 101 CYS A C 1
ATOM 774 O O . CYS A 1 101 ? 10.707 -1.384 -17.948 1.00 87.75 101 CYS A O 1
ATOM 776 N N . GLY A 1 102 ? 10.805 0.811 -17.453 1.00 82.75 102 GLY A N 1
ATOM 777 C CA . GLY A 1 102 ? 12.155 1.041 -17.983 1.00 82.75 102 GLY A CA 1
ATOM 778 C C . GLY A 1 102 ? 13.158 1.453 -16.913 1.00 82.75 102 GLY A C 1
ATOM 779 O O . GLY A 1 102 ? 14.230 0.854 -16.800 1.00 82.75 102 GLY A O 1
ATOM 7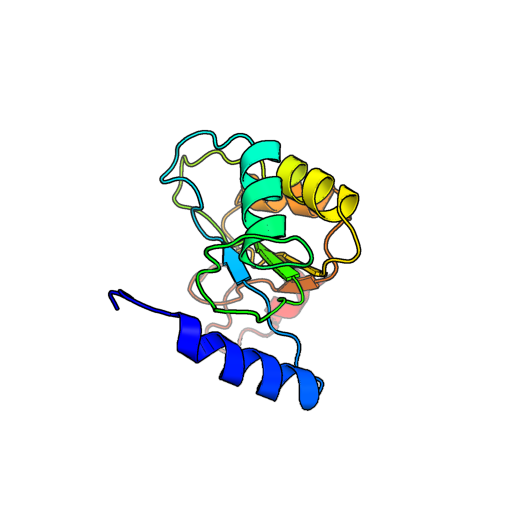80 N N . GLU A 1 103 ? 12.815 2.462 -16.110 1.00 80.44 103 GLU A N 1
ATOM 781 C CA . GLU A 1 103 ? 13.623 2.863 -14.958 1.00 80.44 103 GLU A CA 1
ATOM 782 C C . GLU A 1 103 ? 13.533 1.824 -13.832 1.00 80.44 103 GLU A C 1
ATOM 784 O O . GLU A 1 103 ? 12.470 1.288 -13.536 1.00 80.44 103 GLU A O 1
ATOM 789 N N . VAL A 1 104 ? 14.664 1.525 -13.196 1.00 81.31 104 VAL A N 1
ATOM 790 C CA . VAL A 1 104 ? 14.713 0.589 -12.069 1.00 81.31 104 VAL A CA 1
ATOM 791 C C . VAL A 1 104 ? 14.462 1.358 -10.774 1.00 81.31 104 VAL A C 1
ATOM 793 O O . VAL A 1 104 ? 15.339 2.090 -10.312 1.00 81.31 104 VAL A O 1
ATOM 796 N N . ASP A 1 105 ? 13.292 1.165 -10.161 1.00 86.81 105 ASP A N 1
ATOM 797 C CA . ASP A 1 105 ? 13.020 1.645 -8.803 1.00 86.81 105 ASP A CA 1
ATOM 798 C C . ASP A 1 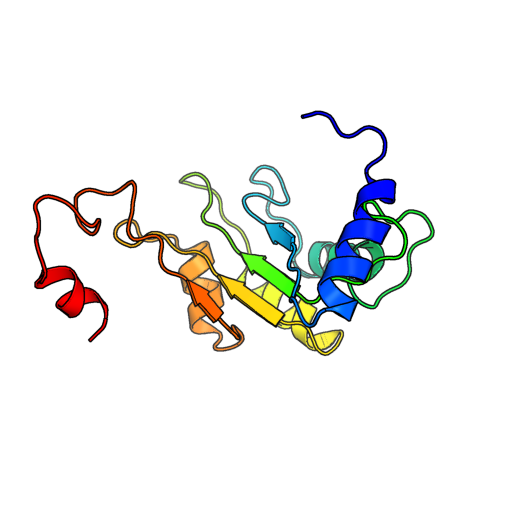105 ? 13.395 0.565 -7.781 1.00 86.81 105 ASP A C 1
ATOM 800 O O . ASP A 1 105 ? 12.666 -0.401 -7.551 1.00 86.81 105 ASP A O 1
ATOM 804 N N . HIS A 1 106 ? 14.535 0.757 -7.116 1.00 89.62 106 HIS A N 1
ATOM 805 C CA . HIS A 1 106 ? 15.043 -0.186 -6.120 1.00 89.62 106 HIS A CA 1
ATOM 806 C C . HIS A 1 106 ? 14.106 -0.410 -4.925 1.00 89.62 106 HIS A C 1
ATOM 808 O O . HIS A 1 106 ? 14.180 -1.458 -4.280 1.00 89.62 106 HIS A O 1
ATOM 814 N N . ASN A 1 107 ? 13.237 0.550 -4.598 1.00 91.19 107 ASN A N 1
ATOM 815 C CA . ASN A 1 107 ? 12.254 0.373 -3.533 1.00 91.19 107 ASN A CA 1
ATOM 816 C C . ASN A 1 107 ? 11.183 -0.621 -3.977 1.00 91.19 107 ASN A C 1
ATOM 818 O O . ASN A 1 107 ? 10.815 -1.508 -3.204 1.00 91.19 107 ASN A O 1
ATOM 822 N N . LEU A 1 108 ? 10.727 -0.511 -5.225 1.00 94.00 108 LEU A N 1
ATOM 823 C CA . LEU A 1 108 ? 9.751 -1.434 -5.792 1.00 94.00 108 LEU A CA 1
ATOM 824 C C . LEU A 1 108 ? 10.346 -2.815 -6.069 1.00 94.00 108 LEU A C 1
ATOM 826 O O . LEU A 1 108 ? 9.718 -3.808 -5.705 1.00 94.00 108 LEU A O 1
ATOM 830 N N . ASP A 1 109 ? 11.573 -2.894 -6.584 1.00 92.62 109 ASP A N 1
ATOM 831 C CA . ASP A 1 109 ? 12.293 -4.168 -6.723 1.00 92.62 109 ASP A CA 1
ATOM 832 C C . ASP A 1 109 ? 12.371 -4.899 -5.379 1.00 92.62 109 ASP A C 1
ATOM 834 O O . ASP A 1 109 ? 12.044 -6.081 -5.286 1.00 92.62 109 ASP A O 1
ATOM 838 N N . SER A 1 110 ? 12.722 -4.177 -4.306 1.00 94.06 110 SER A N 1
ATOM 839 C CA . SER A 1 110 ? 12.867 -4.778 -2.978 1.00 94.06 110 SER A CA 1
ATOM 840 C C . SER A 1 110 ? 11.581 -5.435 -2.476 1.00 94.06 110 SER A C 1
ATOM 842 O O . SER A 1 110 ? 11.641 -6.500 -1.865 1.00 94.06 110 SER A O 1
ATOM 844 N N . VAL A 1 111 ? 10.415 -4.832 -2.739 1.00 95.31 111 VAL A N 1
ATOM 845 C CA . VAL A 1 111 ? 9.128 -5.401 -2.325 1.00 95.31 111 VAL A CA 1
ATOM 846 C C . VAL A 1 111 ? 8.653 -6.494 -3.279 1.00 95.31 111 VAL A C 1
ATOM 848 O O . VAL A 1 111 ? 8.072 -7.475 -2.814 1.00 95.31 111 VAL A O 1
ATOM 851 N N . ILE A 1 112 ? 8.949 -6.396 -4.577 1.00 95.69 112 ILE A N 1
ATOM 852 C CA . ILE A 1 112 ? 8.681 -7.460 -5.555 1.00 95.69 112 ILE A CA 1
ATOM 853 C C . ILE A 1 112 ? 9.438 -8.739 -5.171 1.00 95.69 112 ILE A C 1
ATOM 855 O O . ILE A 1 112 ? 8.832 -9.812 -5.101 1.00 95.69 112 ILE A O 1
ATOM 859 N N . ASP A 1 113 ? 10.716 -8.617 -4.810 1.00 96.19 113 ASP A N 1
ATOM 860 C CA . ASP A 1 113 ? 11.585 -9.738 -4.428 1.00 96.19 113 ASP A CA 1
ATOM 861 C C . ASP A 1 113 ? 11.108 -10.491 -3.175 1.00 96.19 113 ASP A C 1
ATOM 863 O O . ASP A 1 113 ? 11.472 -11.651 -2.964 1.00 96.19 113 ASP A O 1
ATOM 867 N N . THR A 1 114 ? 10.257 -9.878 -2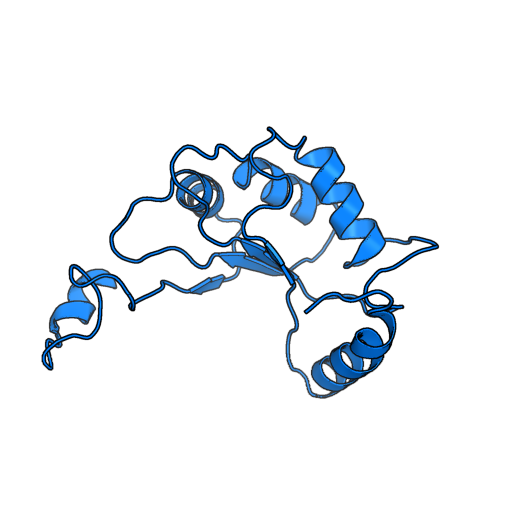.343 1.00 97.06 114 THR A N 1
ATOM 868 C CA . THR A 1 114 ? 9.675 -10.562 -1.174 1.00 97.06 114 THR A CA 1
ATOM 869 C C . THR A 1 114 ? 8.705 -11.682 -1.554 1.00 97.06 114 THR A C 1
ATOM 871 O O . THR A 1 114 ? 8.455 -12.576 -0.744 1.00 97.06 114 THR A O 1
ATOM 874 N N . GLY A 1 115 ? 8.111 -11.624 -2.752 1.00 97.19 115 GLY A N 1
ATOM 875 C CA . GLY A 1 115 ? 7.037 -12.529 -3.168 1.00 97.19 115 GLY A CA 1
ATOM 876 C C . GLY A 1 115 ? 5.723 -12.353 -2.392 1.00 97.19 115 GLY A C 1
ATOM 877 O O . GLY A 1 115 ? 4.884 -13.251 -2.411 1.00 97.19 115 GLY A O 1
ATOM 878 N N . LEU A 1 116 ? 5.538 -11.228 -1.689 1.00 98.00 116 LEU A N 1
ATOM 879 C CA . LEU A 1 116 ? 4.341 -10.948 -0.881 1.00 98.00 116 LEU A CA 1
ATOM 880 C C . LEU A 1 116 ? 3.234 -10.197 -1.637 1.00 98.00 116 LEU A C 1
ATOM 882 O O . LEU A 1 116 ? 2.139 -10.030 -1.091 1.00 98.00 116 LEU A O 1
ATOM 886 N N . LEU A 1 117 ? 3.515 -9.720 -2.853 1.00 98.19 117 LEU A N 1
ATOM 887 C CA . LEU A 1 117 ? 2.563 -8.980 -3.678 1.00 98.19 117 LEU A CA 1
ATOM 888 C C . LEU A 1 117 ? 1.506 -9.914 -4.279 1.00 98.19 117 LEU A C 1
ATOM 890 O O . LEU A 1 117 ? 1.821 -10.953 -4.853 1.00 98.19 117 LEU A O 1
ATOM 894 N N . ASP A 1 118 ? 0.248 -9.501 -4.182 1.00 98.25 118 ASP A N 1
ATOM 895 C CA . ASP A 1 118 ? -0.892 -10.128 -4.845 1.00 98.25 118 ASP A CA 1
ATOM 896 C C . ASP A 1 118 ? -1.002 -9.667 -6.310 1.00 98.25 118 ASP A C 1
ATOM 898 O O . ASP A 1 118 ? -1.440 -10.431 -7.172 1.00 98.25 118 ASP A O 1
ATOM 902 N N . TYR A 1 119 ? -0.581 -8.429 -6.601 1.00 97.81 119 TYR A N 1
ATOM 903 C CA . TYR A 1 119 ? -0.604 -7.848 -7.945 1.00 97.81 119 TYR A CA 1
ATOM 904 C C . TYR A 1 119 ? 0.670 -7.057 -8.257 1.00 97.81 119 TYR A C 1
ATOM 906 O O . TYR A 1 119 ? 1.221 -6.364 -7.404 1.00 97.81 119 TYR A O 1
ATOM 914 N N . VAL A 1 120 ? 1.096 -7.101 -9.517 1.00 96.00 120 VAL A N 1
ATOM 915 C CA . VAL A 1 120 ? 2.107 -6.196 -10.073 1.00 96.00 120 VAL A CA 1
ATOM 916 C C . VAL A 1 120 ? 1.541 -5.629 -11.365 1.00 96.00 120 VAL A C 1
ATOM 918 O O . VAL A 1 120 ? 1.187 -6.374 -12.279 1.00 96.00 120 VAL A O 1
ATOM 921 N N . TRP A 1 121 ? 1.412 -4.311 -11.425 1.00 94.81 121 TRP A N 1
ATOM 922 C CA . TRP A 1 121 ? 0.848 -3.591 -12.558 1.00 94.81 121 TRP A CA 1
ATOM 923 C C . TRP A 1 121 ? 1.950 -2.702 -13.142 1.00 94.81 121 TRP A C 1
ATOM 925 O O . TRP A 1 121 ? 2.269 -1.654 -12.608 1.00 94.81 121 TRP A O 1
ATOM 935 N N . VAL A 1 122 ? 2.603 -3.134 -14.214 1.00 91.94 122 VAL A N 1
ATOM 936 C CA . VAL A 1 122 ? 3.730 -2.373 -14.775 1.00 91.94 122 VAL A CA 1
ATOM 937 C C . VAL A 1 122 ? 3.212 -1.155 -15.558 1.00 91.94 122 VAL A C 1
ATOM 939 O O . VAL A 1 122 ? 2.307 -1.287 -16.391 1.00 91.94 122 VAL A O 1
ATOM 942 N N . LYS A 1 123 ? 3.783 0.031 -15.312 1.00 89.69 123 LYS A N 1
ATOM 943 C CA . LYS A 1 123 ? 3.484 1.281 -16.031 1.00 89.69 123 LYS A CA 1
ATOM 944 C C . LYS A 1 123 ? 4.124 1.251 -17.424 1.00 89.69 123 LYS A C 1
ATOM 946 O O . LYS A 1 123 ? 5.259 1.673 -17.601 1.00 89.69 123 LYS A O 1
ATOM 951 N N . PHE A 1 124 ? 3.390 0.762 -18.424 1.00 88.06 124 PHE A N 1
ATOM 952 C CA . PHE A 1 124 ? 3.795 0.778 -19.844 1.00 88.06 124 PHE A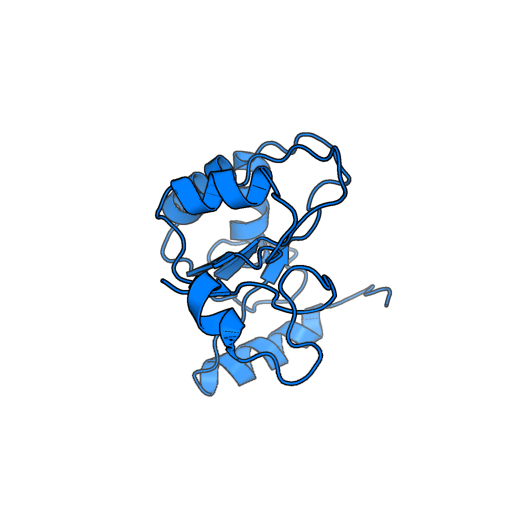 CA 1
ATOM 953 C C . PHE A 1 124 ? 3.424 2.091 -20.556 1.00 88.06 124 PHE A C 1
ATOM 955 O O . PHE A 1 124 ? 2.829 2.094 -21.638 1.00 88.06 124 PHE A O 1
ATOM 962 N N . TYR A 1 125 ? 3.705 3.218 -19.910 1.00 85.06 125 TYR A N 1
ATOM 963 C CA . TYR A 1 125 ? 3.460 4.562 -20.425 1.00 85.06 125 TYR A CA 1
ATOM 964 C C . TYR A 1 125 ? 4.478 5.538 -19.813 1.00 85.06 125 TYR A C 1
ATOM 966 O O . TYR A 1 125 ? 5.174 5.183 -18.868 1.00 85.06 125 TYR A O 1
ATOM 974 N N . ASP A 1 126 ? 4.588 6.741 -20.378 1.00 83.56 126 ASP A N 1
ATOM 975 C CA . ASP A 1 126 ? 5.515 7.815 -19.972 1.00 83.56 126 ASP A CA 1
ATOM 976 C C . ASP A 1 126 ? 7.032 7.517 -20.100 1.00 83.56 126 ASP A C 1
ATOM 978 O O . ASP A 1 126 ? 7.842 8.416 -19.873 1.00 83.56 126 ASP A O 1
ATOM 982 N N . ASP A 1 127 ? 7.431 6.328 -20.574 1.00 83.31 127 ASP A N 1
ATOM 983 C CA . ASP A 1 127 ? 8.823 5.965 -20.895 1.00 83.31 127 ASP A CA 1
ATOM 984 C C . ASP A 1 127 ? 8.947 5.351 -22.303 1.00 83.31 127 ASP A C 1
ATOM 986 O O . ASP A 1 127 ? 8.571 4.205 -22.539 1.00 83.31 127 ASP A O 1
ATOM 990 N N . ILE A 1 128 ? 9.556 6.088 -23.241 1.00 83.19 128 ILE A N 1
ATOM 991 C CA . ILE A 1 128 ? 9.695 5.679 -24.653 1.00 83.19 128 ILE A CA 1
ATOM 992 C C . ILE A 1 128 ? 10.508 4.392 -24.869 1.00 83.19 128 ILE A C 1
ATOM 994 O O . ILE A 1 128 ? 10.502 3.823 -25.962 1.00 83.19 128 ILE A O 1
ATOM 998 N N . SER A 1 129 ? 11.273 3.950 -23.868 1.00 82.94 129 SER A N 1
ATOM 999 C CA . SER A 1 129 ? 12.045 2.711 -23.968 1.00 82.94 129 SER A CA 1
ATOM 1000 C C . SER A 1 129 ? 11.167 1.459 -23.880 1.00 82.94 129 SER A C 1
ATOM 1002 O O . SER A 1 129 ? 11.570 0.405 -24.376 1.00 82.94 129 SER A O 1
ATOM 1004 N N . CYS A 1 130 ? 9.975 1.575 -23.290 1.00 82.00 130 CYS A N 1
ATOM 1005 C CA . CYS A 1 130 ? 9.106 0.445 -22.969 1.00 82.00 130 CYS A CA 1
ATOM 1006 C C . CYS A 1 130 ? 7.599 0.767 -23.020 1.00 82.00 130 CYS A C 1
ATOM 1008 O O . CYS A 1 130 ? 6.782 -0.099 -22.706 1.00 82.00 130 CYS A O 1
ATOM 1010 N N . ASP A 1 131 ? 7.206 1.971 -23.438 1.00 82.69 131 ASP A N 1
ATOM 1011 C CA . ASP A 1 131 ? 5.816 2.354 -23.673 1.00 82.69 131 ASP A CA 1
ATOM 1012 C C . ASP A 1 131 ? 5.241 1.781 -24.981 1.00 82.69 131 ASP A C 1
ATOM 1014 O O . ASP A 1 131 ? 5.934 1.279 -25.873 1.00 82.69 131 ASP A O 1
ATOM 1018 N N . TYR A 1 132 ? 3.916 1.879 -25.116 1.00 73.75 132 TYR A N 1
ATOM 1019 C CA . TYR A 1 132 ? 3.236 1.611 -26.381 1.00 73.75 132 TYR A CA 1
ATOM 1020 C C . TYR A 1 132 ? 3.355 2.806 -27.336 1.00 73.75 132 TYR A C 1
ATOM 1022 O O . TYR A 1 132 ? 2.390 3.530 -27.587 1.00 73.75 132 TYR A O 1
ATOM 1030 N N . ALA A 1 133 ? 4.541 3.002 -27.915 1.00 69.38 133 ALA A N 1
ATOM 1031 C CA . ALA A 1 133 ? 4.759 3.946 -29.008 1.00 69.38 133 ALA A CA 1
ATOM 1032 C C . ALA A 1 133 ? 4.862 3.251 -30.384 1.00 69.38 133 ALA A C 1
ATOM 1034 O O . ALA A 1 133 ? 5.418 2.166 -30.549 1.00 69.38 133 ALA A O 1
ATOM 1035 N N . ASN A 1 134 ? 4.347 3.918 -31.426 1.00 62.25 134 ASN A N 1
ATOM 1036 C CA . ASN A 1 134 ? 4.548 3.587 -32.850 1.00 62.25 134 ASN A CA 1
ATOM 1037 C C . ASN A 1 134 ? 3.996 2.238 -33.367 1.00 62.25 134 ASN A C 1
ATOM 1039 O O . ASN A 1 134 ? 4.534 1.702 -34.335 1.00 62.25 134 ASN A O 1
ATOM 1043 N N . ASN A 1 135 ? 2.910 1.695 -32.795 1.00 61.75 135 ASN A N 1
ATOM 1044 C CA . ASN A 1 135 ? 2.382 0.356 -33.140 1.00 61.75 135 ASN A CA 1
ATOM 1045 C C . ASN A 1 135 ? 3.422 -0.763 -32.963 1.00 61.75 135 ASN A C 1
ATOM 1047 O O . ASN A 1 135 ? 3.352 -1.794 -33.640 1.00 61.75 135 ASN A O 1
ATOM 1051 N N . ASN A 1 136 ? 4.404 -0.555 -32.084 1.00 61.69 136 ASN A N 1
ATOM 1052 C CA . ASN A 1 136 ? 5.415 -1.557 -31.831 1.00 61.69 136 ASN A CA 1
ATOM 1053 C C . ASN A 1 136 ? 4.841 -2.636 -30.903 1.00 61.69 136 ASN A C 1
ATOM 1055 O O . ASN A 1 136 ? 4.716 -2.448 -29.698 1.00 61.69 136 ASN A O 1
ATOM 1059 N N . VAL A 1 137 ? 4.448 -3.769 -31.482 1.00 61.12 137 VAL A N 1
ATOM 1060 C CA . VAL A 1 137 ? 3.924 -4.938 -30.753 1.00 61.12 137 VAL A CA 1
ATOM 1061 C C . VAL A 1 137 ? 5.018 -5.748 -30.038 1.00 61.12 137 VAL A C 1
ATOM 1063 O O . VAL A 1 137 ? 4.695 -6.722 -29.359 1.00 61.12 137 VAL A O 1
ATOM 1066 N N . ASP A 1 138 ? 6.289 -5.333 -30.117 1.00 57.91 138 ASP A N 1
ATOM 1067 C CA . ASP A 1 138 ? 7.413 -5.971 -29.407 1.00 57.91 138 ASP A CA 1
ATOM 1068 C C . ASP A 1 138 ? 7.375 -5.809 -27.875 1.00 57.91 138 ASP A C 1
ATOM 1070 O O . ASP A 1 138 ? 8.178 -6.426 -27.178 1.00 57.91 138 ASP A O 1
ATOM 1074 N N . ILE A 1 139 ? 6.407 -5.074 -27.315 1.00 53.66 139 ILE A N 1
ATOM 1075 C CA . ILE A 1 139 ? 6.160 -4.986 -25.857 1.00 53.66 139 ILE A CA 1
ATOM 1076 C C . ILE A 1 139 ? 5.870 -6.366 -25.248 1.00 53.66 139 ILE A C 1
ATOM 1078 O O . ILE A 1 139 ? 6.111 -6.598 -24.067 1.00 53.66 139 ILE A O 1
ATOM 1082 N N . LEU A 1 140 ? 5.418 -7.328 -26.061 1.00 50.19 140 LEU A N 1
ATOM 1083 C CA . LEU A 1 140 ? 5.257 -8.721 -25.638 1.00 50.19 140 LEU A CA 1
ATOM 1084 C C . LEU A 1 140 ? 6.569 -9.358 -25.154 1.00 50.19 140 LEU A C 1
ATOM 1086 O O . LEU A 1 140 ? 6.508 -10.254 -24.320 1.00 50.19 140 LEU A O 1
ATOM 1090 N N . SER A 1 141 ? 7.732 -8.885 -25.618 1.00 53.56 141 SER A N 1
ATOM 1091 C CA . SER A 1 141 ? 9.039 -9.359 -25.136 1.00 53.56 141 SER A CA 1
ATOM 1092 C C . SER A 1 141 ? 9.381 -8.901 -23.713 1.00 53.56 141 SER A C 1
ATOM 1094 O O . SER A 1 141 ? 10.281 -9.465 -23.104 1.00 53.56 141 SER A O 1
ATOM 1096 N N . ILE A 1 142 ? 8.655 -7.920 -23.163 1.00 52.12 142 ILE A N 1
ATOM 1097 C CA . ILE A 1 142 ? 8.826 -7.433 -21.783 1.00 52.12 142 ILE A CA 1
ATOM 1098 C C . ILE A 1 142 ? 8.044 -8.317 -20.788 1.00 52.12 142 ILE A C 1
ATOM 1100 O O . ILE A 1 142 ? 8.284 -8.282 -19.585 1.00 52.12 142 ILE A O 1
ATOM 1104 N N . LEU A 1 143 ? 7.112 -9.140 -21.286 1.00 45.62 143 LEU A N 1
ATOM 1105 C CA . LEU A 1 143 ? 6.240 -10.010 -20.486 1.00 45.62 143 LEU A CA 1
ATOM 1106 C C . LEU A 1 143 ? 6.681 -11.489 -20.472 1.00 45.62 143 LEU A C 1
ATOM 1108 O O . LEU A 1 143 ? 5.960 -12.324 -19.919 1.00 45.62 143 LEU A O 1
ATOM 1112 N N . THR A 1 144 ? 7.815 -11.831 -21.094 1.00 39.84 144 THR A N 1
ATOM 1113 C CA . THR A 1 144 ? 8.344 -13.206 -21.226 1.00 39.84 144 THR A CA 1
ATOM 1114 C C . THR A 1 144 ? 9.800 -13.291 -20.821 1.00 39.84 144 THR A C 1
ATOM 1116 O O . THR A 1 144 ? 10.157 -14.279 -20.144 1.00 39.84 144 THR A O 1
#

pLDDT: mean 87.31, std 14.21, range [39.84, 98.5]

Secondary structure (DSSP, 8-state):
---S--TTHHHHHHHHHHTT---EEEES-TTTTS---HHHHHHHHHHHTSSS--SS-TTTT---SEEEEEP--TT----HHHHHHHHHHHS--EEEEE-BSSS--HHHHHHHTTT--SEE--B-SS-TTTS--TT-GGGGGG--

Foldseek 3Di:
DDCPAQQCVQVVQVVCVVVVHAFAAEDADPDVLPADDLLVVLVVCCCQAAVHHDPDHRNHPHHHQAYEYEAYDPPRDYQLLSNLVNNVVVHHHAYEYEEELPDDRPNRVSNVVSVSHPYYHYPQDPDPVQHPPDVPPCNVVSVD

Radius of gyration: 16.64 Å; chains: 1; bounding box: 38×33×50 Å

Sequence (144 aa):
MYCDDCSYIGAEIEYCQENGIKVLLSLEDPGHGTQTDASKLAKYLWNNFLGGESSDRPLGNAILDGIVFEDVNPGTVLKFDKLAEELKNYGPVQLAAFPPCGEVDHNLDSVIDTGLLDYVWVKFYDDISCDYANNNVDILSILT

Organism: NCBI:txid153742

InterPro domains:
  IPR001223 Glycoside hydrolase family 18, catalytic domain [PS51910] (1-144)
  IPR017853 Glycoside hydrolase superfamily [SSF51445] (4-138)